Protein AF-S3BAP8-F1 (afdb_monomer_lite)

pLDDT: mean 91.27, std 9.64, range [64.25, 98.62]

Sequence (62 aa):
MRLFLSEHEGDARPGTLVYLRVREVEAVASEFGVRAEEAPWAREIELRDPDGNRLRIGTPTE

Foldseek 3Di:
DDDDDDDCPPDHQFAAEDEAEDQDQVVVCVVVVHAWDDDPFFGWDWDADPSGYIYIYTHGPD

Radius of gyration: 12.88 Å; chains: 1; bounding box: 26×23×34 Å

Structure (mmCIF, N/CA/C/O backbone):
data_AF-S3BAP8-F1
#
_entry.id   AF-S3BAP8-F1
#
loop_
_atom_site.group_PDB
_atom_site.id
_atom_site.type_symbol
_atom_site.label_atom_id
_atom_site.label_alt_id
_atom_site.label_comp_id
_atom_site.label_asym_id
_atom_site.label_entity_id
_atom_site.label_seq_id
_atom_site.pdbx_PDB_ins_code
_atom_site.Cartn_x
_atom_site.Cartn_y
_atom_site.Cartn_z
_atom_site.occupancy
_atom_site.B_iso_or_equiv
_atom_site.auth_seq_id
_atom_site.auth_comp_id
_atom_site.auth_asym_id
_atom_site.auth_atom_id
_atom_site.pdbx_PDB_model_num
ATOM 1 N N . MET A 1 1 ? -14.983 3.538 -9.945 1.00 82.00 1 MET A N 1
ATOM 2 C CA . MET A 1 1 ? -13.593 4.039 -10.049 1.00 82.00 1 MET A CA 1
ATOM 3 C C . MET A 1 1 ? -12.981 3.498 -11.332 1.00 82.00 1 MET A C 1
ATOM 5 O O . MET A 1 1 ? -13.374 2.410 -11.732 1.00 82.00 1 MET A O 1
ATOM 9 N N . ARG A 1 2 ? -12.080 4.239 -11.985 1.00 88.50 2 ARG A N 1
ATOM 10 C CA . ARG A 1 2 ? -11.290 3.763 -13.133 1.00 88.50 2 ARG A CA 1
ATOM 11 C C . ARG A 1 2 ? -9.827 4.132 -12.889 1.00 88.50 2 ARG A C 1
ATOM 13 O O . ARG A 1 2 ? -9.570 5.279 -12.539 1.00 88.50 2 ARG A O 1
ATOM 20 N N . LEU A 1 3 ? -8.924 3.165 -13.032 1.00 88.75 3 LEU A N 1
ATOM 21 C CA . LEU A 1 3 ? -7.475 3.359 -12.987 1.00 88.75 3 LEU A CA 1
ATOM 22 C C . LEU A 1 3 ? -6.950 3.198 -14.414 1.00 88.75 3 LEU A C 1
ATOM 24 O O . LEU A 1 3 ? -7.290 2.220 -15.076 1.00 88.75 3 LEU A O 1
ATOM 28 N N . PHE A 1 4 ? -6.172 4.167 -14.884 1.00 88.56 4 PHE A N 1
ATOM 29 C CA . PHE A 1 4 ? -5.502 4.108 -16.178 1.00 88.56 4 PHE A CA 1
ATOM 30 C C . PHE A 1 4 ? -4.013 3.895 -15.931 1.00 88.56 4 PHE A C 1
ATOM 32 O O . PHE A 1 4 ? -3.437 4.573 -15.082 1.00 88.56 4 PHE A O 1
ATOM 39 N N . LEU A 1 5 ? -3.419 2.958 -16.663 1.00 86.06 5 LEU A N 1
ATOM 40 C CA . LEU A 1 5 ? -1.980 2.734 -16.695 1.00 86.06 5 LEU A CA 1
ATOM 41 C C . LEU A 1 5 ? -1.476 3.252 -18.041 1.00 86.06 5 LEU A C 1
ATOM 43 O O . LEU A 1 5 ? -2.065 2.935 -19.077 1.00 86.06 5 LEU A O 1
ATOM 47 N N . SER A 1 6 ? -0.444 4.087 -18.017 1.00 82.75 6 SER A N 1
ATOM 48 C CA . SER A 1 6 ? 0.275 4.504 -19.217 1.00 82.75 6 SER A CA 1
ATOM 49 C C . SER A 1 6 ? 1.539 3.670 -19.361 1.00 82.75 6 SER A C 1
ATOM 51 O O . SER A 1 6 ? 2.131 3.250 -18.367 1.00 82.75 6 SER A O 1
ATOM 53 N N . GLU A 1 7 ? 1.943 3.440 -20.602 1.00 79.19 7 GLU A N 1
ATOM 54 C CA . GLU A 1 7 ? 3.211 2.794 -20.915 1.00 79.19 7 GLU A CA 1
ATOM 55 C C . GLU A 1 7 ? 4.390 3.577 -20.318 1.00 79.19 7 GLU A C 1
ATOM 57 O O . GLU A 1 7 ? 4.370 4.804 -20.265 1.00 79.19 7 GLU A O 1
ATOM 62 N N . HIS A 1 8 ? 5.394 2.847 -19.832 1.00 71.88 8 HIS A N 1
ATOM 63 C CA . HIS A 1 8 ? 6.594 3.396 -19.193 1.00 71.88 8 HIS A CA 1
ATOM 64 C C . HIS A 1 8 ? 7.651 3.861 -20.214 1.00 71.88 8 HIS A C 1
ATOM 66 O O . HIS A 1 8 ? 8.479 4.717 -19.885 1.00 71.88 8 HIS A O 1
ATOM 72 N N . GLU A 1 9 ? 7.686 3.284 -21.422 1.00 68.06 9 GLU A N 1
ATOM 73 C CA . GLU A 1 9 ? 8.817 3.437 -22.341 1.00 68.06 9 GLU A CA 1
ATOM 74 C C . GLU A 1 9 ? 8.988 4.896 -22.808 1.00 68.06 9 GLU A C 1
ATOM 76 O O . GLU A 1 9 ? 8.320 5.375 -23.719 1.00 68.06 9 GLU A O 1
ATOM 81 N N . GLY A 1 10 ? 9.923 5.610 -22.170 1.00 64.25 10 GLY A N 1
ATOM 82 C CA . GLY A 1 10 ? 10.396 6.930 -22.594 1.00 64.25 10 GLY A CA 1
ATOM 83 C C . GLY A 1 10 ? 10.157 8.089 -21.622 1.00 64.25 10 GLY A C 1
ATOM 84 O O . GLY A 1 10 ? 10.903 9.065 -21.708 1.00 64.25 10 GLY A O 1
ATOM 85 N N . ASP A 1 11 ? 9.206 8.013 -20.679 1.00 66.44 11 ASP A N 1
ATOM 86 C CA . ASP A 1 11 ? 8.812 9.201 -19.894 1.00 66.44 11 ASP A CA 1
ATOM 87 C C . ASP A 1 11 ? 8.505 9.000 -18.391 1.00 66.44 11 ASP A C 1
ATOM 89 O O . ASP A 1 11 ? 8.536 9.987 -17.649 1.00 66.44 11 ASP A O 1
ATOM 93 N N . ALA A 1 12 ? 8.303 7.775 -17.880 1.00 65.44 12 ALA A N 1
ATOM 94 C CA . ALA A 1 12 ? 7.940 7.574 -16.466 1.00 65.44 12 ALA A CA 1
ATOM 95 C C . ALA A 1 12 ? 8.545 6.311 -15.847 1.00 65.44 12 ALA A C 1
ATOM 97 O O . ALA A 1 12 ? 8.232 5.226 -16.287 1.00 65.44 12 ALA A O 1
ATOM 98 N N . ARG A 1 13 ? 9.372 6.405 -14.794 1.00 71.00 13 ARG A N 1
ATOM 99 C CA . ARG A 1 13 ? 10.026 5.228 -14.171 1.00 71.00 13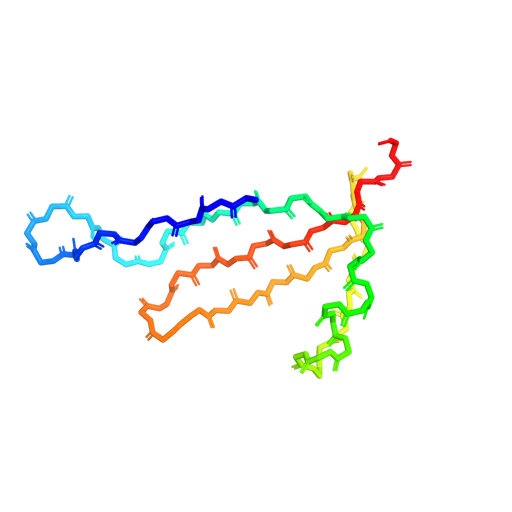 ARG A CA 1
ATOM 100 C C . ARG A 1 13 ? 9.017 4.265 -13.506 1.00 71.00 13 ARG A C 1
ATOM 102 O O . ARG A 1 13 ? 8.084 4.753 -12.866 1.00 71.00 13 ARG A O 1
ATOM 109 N N . PRO A 1 14 ? 9.247 2.934 -13.551 1.00 74.44 14 PRO A N 1
ATOM 110 C CA . PRO A 1 14 ? 8.425 1.955 -12.841 1.00 74.44 14 PRO A CA 1
ATOM 111 C C . PRO A 1 14 ? 8.517 2.141 -11.321 1.00 74.44 14 PRO A C 1
ATOM 113 O O . PRO A 1 14 ? 9.430 2.792 -10.802 1.00 74.44 14 PRO A O 1
ATOM 116 N N . GLY A 1 15 ? 7.574 1.543 -10.588 1.00 79.12 15 GLY A N 1
ATOM 117 C CA . GLY A 1 15 ? 7.522 1.644 -9.125 1.00 79.12 15 GLY A CA 1
ATOM 118 C C . GLY A 1 15 ? 6.746 2.852 -8.599 1.00 79.12 15 GLY A C 1
ATOM 119 O O . GLY A 1 15 ? 6.948 3.266 -7.447 1.00 79.12 15 GLY A O 1
ATOM 120 N N . THR A 1 16 ? 5.853 3.411 -9.420 1.00 87.94 16 THR A N 1
ATOM 121 C CA . THR A 1 16 ? 4.925 4.465 -8.989 1.00 87.94 16 THR A CA 1
ATOM 122 C C . THR A 1 16 ? 4.010 3.955 -7.871 1.00 87.94 16 THR A C 1
ATOM 124 O O . THR A 1 16 ? 3.915 2.753 -7.632 1.00 87.94 16 THR A O 1
ATOM 127 N N . LEU A 1 17 ? 3.389 4.866 -7.118 1.00 92.81 17 LEU A N 1
ATOM 128 C CA . LEU A 1 17 ? 2.481 4.527 -6.023 1.00 92.81 17 LEU A CA 1
ATOM 129 C C . LEU A 1 17 ? 1.119 5.168 -6.274 1.00 92.81 17 LEU A C 1
ATOM 131 O O . LEU A 1 17 ? 1.039 6.378 -6.480 1.00 92.81 17 LEU A O 1
ATOM 135 N N . VAL A 1 18 ? 0.059 4.376 -6.142 1.00 94.06 18 VAL A N 1
ATOM 136 C CA . VAL A 1 18 ? -1.312 4.877 -6.008 1.00 94.06 18 VAL A CA 1
ATOM 137 C C . VAL A 1 18 ? -1.898 4.437 -4.671 1.00 94.06 18 VAL A C 1
ATOM 139 O O . VAL A 1 18 ? -1.642 3.327 -4.203 1.00 94.06 18 VAL A O 1
ATOM 142 N N . TYR A 1 19 ? -2.689 5.318 -4.057 1.00 96.06 19 TYR A N 1
ATOM 143 C CA . TYR A 1 19 ? -3.477 4.998 -2.872 1.00 96.06 19 TYR A CA 1
ATOM 1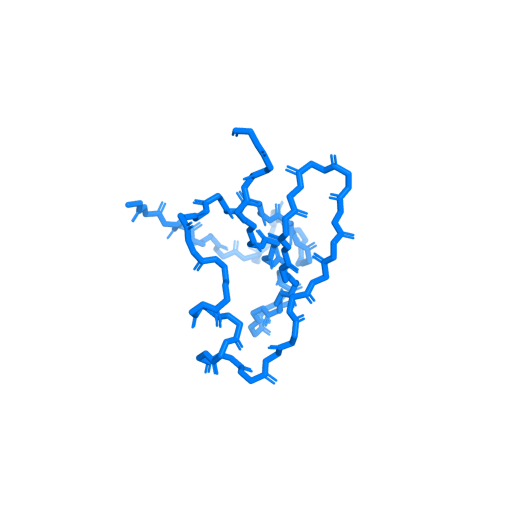44 C C . TYR A 1 19 ? -4.960 4.911 -3.234 1.00 96.06 19 TYR A C 1
ATOM 146 O O . TYR A 1 19 ? -5.543 5.888 -3.709 1.00 96.06 19 TYR A O 1
ATOM 154 N N . LEU A 1 20 ? -5.582 3.760 -2.996 1.00 96.50 20 LEU A N 1
ATOM 155 C CA . LEU A 1 20 ? -6.992 3.506 -3.274 1.00 96.50 20 LEU A CA 1
ATOM 156 C C . LEU A 1 20 ? -7.760 3.380 -1.958 1.00 96.50 20 LEU A C 1
ATOM 158 O O . LEU A 1 20 ? -7.494 2.494 -1.149 1.00 96.50 20 LEU A O 1
ATOM 162 N N . ARG A 1 21 ? -8.750 4.251 -1.753 1.00 97.00 21 ARG A N 1
ATOM 163 C CA . ARG A 1 21 ? -9.670 4.131 -0.618 1.00 97.00 21 ARG A CA 1
ATOM 164 C C . ARG A 1 21 ? -10.812 3.189 -0.970 1.00 97.00 21 ARG A C 1
ATOM 166 O O . ARG A 1 21 ? -11.490 3.385 -1.980 1.00 97.00 21 ARG A O 1
ATOM 173 N N . VAL A 1 22 ? -11.046 2.203 -0.117 1.00 96.75 22 VAL A N 1
ATOM 174 C CA . VAL A 1 22 ? -12.134 1.231 -0.253 1.00 96.75 22 VAL A CA 1
ATOM 175 C C . VAL A 1 22 ? -12.935 1.150 1.037 1.00 96.75 22 VAL A C 1
ATOM 177 O O . VAL A 1 22 ? -12.440 1.458 2.117 1.00 96.75 22 VAL A O 1
ATOM 180 N N . ARG A 1 23 ? -14.194 0.721 0.928 1.00 96.88 23 ARG A N 1
ATOM 181 C CA . ARG A 1 23 ? -15.060 0.551 2.102 1.00 96.88 23 ARG A CA 1
ATOM 182 C C . ARG A 1 23 ? -14.654 -0.634 2.978 1.00 96.88 23 ARG A C 1
ATOM 184 O O . ARG A 1 23 ? -14.851 -0.564 4.179 1.00 96.88 23 ARG A O 1
ATOM 191 N N . GLU A 1 24 ? -14.096 -1.687 2.383 1.00 97.31 24 GLU A N 1
ATOM 192 C CA . GLU A 1 24 ? -13.755 -2.920 3.092 1.00 97.31 24 GLU A CA 1
ATOM 193 C C . GLU A 1 24 ? -12.447 -3.501 2.546 1.00 97.31 24 GLU A C 1
ATOM 195 O O . GLU A 1 24 ? -12.427 -4.204 1.535 1.00 97.31 24 GLU A O 1
ATOM 200 N N . VAL A 1 25 ? -11.330 -3.160 3.189 1.00 98.31 25 VAL A N 1
ATOM 201 C CA . VAL A 1 25 ? -10.005 -3.628 2.765 1.00 98.31 25 VAL A CA 1
ATOM 202 C C . VAL A 1 25 ? -9.795 -5.117 3.034 1.00 98.31 25 VAL A C 1
ATOM 204 O O . VAL A 1 25 ? -9.080 -5.765 2.280 1.00 98.31 25 VAL A O 1
ATOM 207 N N . GLU A 1 26 ? -10.443 -5.687 4.051 1.00 98.19 26 GLU A N 1
ATOM 208 C CA . GLU A 1 26 ? -10.266 -7.100 4.413 1.00 98.19 26 GLU A CA 1
ATOM 209 C C . GLU A 1 26 ? -10.796 -8.045 3.320 1.00 98.19 26 GLU A C 1
ATOM 211 O O . GLU A 1 26 ? -10.183 -9.074 3.043 1.00 98.19 26 GLU A O 1
ATOM 216 N N . ALA A 1 27 ? -11.865 -7.660 2.610 1.00 98.19 27 ALA A N 1
ATOM 217 C CA . ALA A 1 27 ? -12.345 -8.400 1.441 1.00 98.19 27 ALA A CA 1
ATOM 218 C C . ALA A 1 27 ? -11.296 -8.428 0.313 1.00 98.19 27 ALA A C 1
ATOM 220 O O . ALA A 1 27 ? -11.067 -9.466 -0.305 1.00 98.19 27 ALA A O 1
ATOM 221 N N . VAL A 1 28 ? -10.609 -7.303 0.082 1.00 97.69 28 VAL A N 1
ATOM 222 C CA . VAL A 1 28 ? -9.507 -7.224 -0.890 1.00 97.69 28 VAL A CA 1
ATOM 223 C C . VAL A 1 28 ? -8.310 -8.045 -0.405 1.00 97.69 28 VAL A C 1
ATOM 225 O O . VAL A 1 28 ? -7.732 -8.804 -1.174 1.00 97.69 28 VAL A O 1
ATOM 228 N N . ALA A 1 29 ? -7.955 -7.941 0.876 1.00 98.25 29 ALA A N 1
ATOM 229 C CA . ALA A 1 29 ? -6.849 -8.684 1.467 1.00 98.25 29 ALA A CA 1
ATOM 230 C C . ALA A 1 29 ? -7.048 -10.203 1.320 1.00 98.25 29 ALA A C 1
ATOM 232 O O . ALA A 1 29 ? -6.131 -10.905 0.894 1.00 98.25 29 ALA A O 1
ATOM 233 N N . SER A 1 30 ? -8.269 -10.687 1.577 1.00 98.25 30 SER A N 1
ATOM 234 C CA . SER A 1 30 ? -8.647 -12.091 1.398 1.00 98.25 30 SER A CA 1
ATOM 235 C C . SER A 1 30 ? -8.518 -12.559 -0.052 1.00 98.25 30 SER A C 1
ATOM 237 O O . SER A 1 30 ? -7.995 -13.647 -0.279 1.00 98.25 30 SER A O 1
ATOM 239 N N . GLU A 1 31 ? -8.963 -11.759 -1.025 1.00 98.12 31 GLU A N 1
ATOM 240 C CA . GLU A 1 31 ? -8.875 -12.103 -2.454 1.00 98.12 31 GLU A CA 1
ATOM 241 C C . GLU A 1 31 ? -7.419 -12.285 -2.909 1.00 98.12 31 GLU A C 1
ATOM 243 O O . GLU A 1 31 ? -7.099 -13.190 -3.676 1.00 98.12 31 GLU A O 1
ATOM 248 N N . PHE A 1 32 ? -6.513 -11.454 -2.388 1.00 97.31 32 PHE A N 1
ATOM 249 C CA . PHE A 1 32 ? -5.086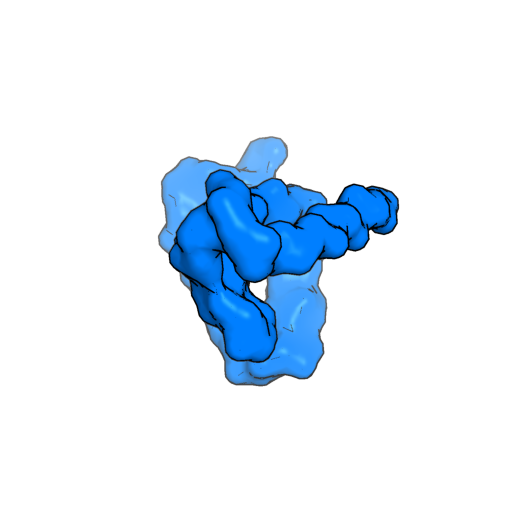 -11.515 -2.710 1.00 97.31 32 PHE A CA 1
ATOM 250 C C . PHE A 1 32 ? -4.269 -12.400 -1.755 1.00 97.31 32 PHE A C 1
ATOM 252 O O . PHE A 1 32 ? -3.055 -12.516 -1.921 1.00 97.31 32 PHE A O 1
ATOM 259 N N . GLY A 1 33 ? -4.899 -13.029 -0.757 1.00 97.88 33 GLY A N 1
ATOM 260 C CA . GLY A 1 33 ? -4.219 -13.878 0.226 1.00 97.88 33 GLY A CA 1
ATOM 261 C C . GLY A 1 33 ? -3.189 -13.137 1.089 1.00 97.88 33 GLY A C 1
ATOM 262 O O . GLY A 1 33 ? -2.237 -13.749 1.576 1.00 97.88 33 GLY A O 1
ATOM 263 N N . VAL A 1 34 ? -3.360 -11.826 1.271 1.00 98.00 34 VAL A N 1
ATOM 264 C CA . VAL A 1 34 ? -2.492 -10.973 2.096 1.00 98.00 34 VAL A CA 1
ATOM 265 C C . VAL A 1 34 ? -3.201 -10.577 3.389 1.00 98.00 34 VAL A C 1
ATOM 267 O O . VAL A 1 34 ? -4.414 -10.715 3.522 1.00 98.00 34 VAL A O 1
ATOM 270 N N . ARG A 1 35 ? -2.447 -10.084 4.372 1.00 97.94 35 ARG A N 1
ATOM 271 C CA . ARG A 1 35 ? -3.015 -9.532 5.609 1.00 97.94 35 ARG A CA 1
ATOM 272 C C . ARG A 1 35 ? -2.969 -8.017 5.548 1.00 97.94 35 ARG A C 1
ATOM 274 O O . ARG A 1 35 ? -1.933 -7.464 5.193 1.00 97.94 35 ARG A O 1
ATOM 281 N N . ALA A 1 36 ? -4.065 -7.367 5.925 1.00 98.06 36 ALA A N 1
ATOM 282 C CA . ALA A 1 36 ? -4.034 -5.934 6.161 1.00 98.06 36 ALA A CA 1
ATOM 283 C C . ALA A 1 36 ? -3.217 -5.606 7.420 1.00 98.06 36 ALA A C 1
ATOM 285 O O . ALA A 1 36 ? -3.093 -6.418 8.347 1.00 98.06 36 ALA A O 1
ATOM 286 N N . GLU A 1 37 ? -2.686 -4.393 7.458 1.00 98.19 37 GLU A N 1
ATOM 287 C CA . GLU A 1 37 ? -1.928 -3.803 8.555 1.00 98.19 37 GLU A CA 1
ATOM 288 C C . GLU A 1 37 ? -2.610 -2.510 9.023 1.00 98.19 37 GLU A C 1
ATOM 290 O O . GLU A 1 37 ? -3.361 -1.877 8.281 1.00 98.19 37 GLU A O 1
ATOM 295 N N . GLU A 1 38 ? -2.427 -2.167 10.298 1.00 98.00 38 GLU A N 1
ATOM 296 C CA . GLU A 1 38 ? -2.939 -0.912 10.856 1.00 98.00 38 GLU A CA 1
ATOM 297 C C . GLU A 1 38 ? -1.952 0.219 10.559 1.00 98.00 38 GLU A C 1
ATOM 299 O O . GLU A 1 38 ? -0.771 0.129 10.901 1.00 98.00 38 GLU A O 1
ATOM 304 N N . ALA A 1 39 ? -2.445 1.303 9.968 1.00 96.19 39 ALA A N 1
ATOM 305 C CA . ALA A 1 39 ? -1.737 2.564 9.817 1.00 96.19 39 ALA A CA 1
ATOM 306 C C . ALA A 1 39 ? -2.488 3.673 10.576 1.00 96.19 39 ALA A C 1
ATOM 308 O O . ALA A 1 39 ? -3.698 3.570 10.774 1.00 96.19 39 ALA A O 1
ATOM 309 N N . PRO A 1 40 ? -1.825 4.787 10.951 1.00 96.88 40 PRO A N 1
ATOM 310 C CA . PRO A 1 40 ? -2.476 5.874 11.691 1.00 96.88 40 PRO A CA 1
ATOM 311 C C . PRO A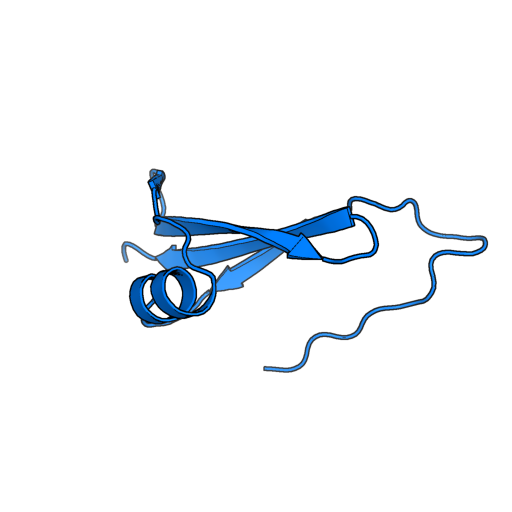 1 40 ? -3.706 6.505 11.012 1.00 96.88 40 PRO A C 1
ATOM 313 O O . PRO A 1 40 ? -4.414 7.270 11.655 1.00 96.88 40 PRO A O 1
ATOM 316 N N . TRP A 1 41 ? -3.932 6.241 9.721 1.00 95.44 41 TRP A N 1
ATOM 317 C CA . TRP A 1 41 ? -5.019 6.813 8.917 1.00 95.44 41 TRP A CA 1
ATOM 318 C C . TRP A 1 41 ? -5.960 5.771 8.291 1.00 95.44 41 TRP A C 1
ATOM 320 O O . TRP A 1 41 ? -6.964 6.155 7.686 1.00 95.44 41 TRP A O 1
ATOM 330 N N . ALA A 1 42 ? -5.614 4.481 8.332 1.00 98.06 42 ALA A N 1
ATOM 331 C CA . ALA A 1 42 ? -6.370 3.419 7.672 1.00 98.06 42 ALA A CA 1
ATOM 332 C C . ALA A 1 42 ? -5.927 2.028 8.130 1.00 98.06 42 ALA A C 1
ATOM 334 O O . ALA A 1 42 ? -4.762 1.806 8.448 1.00 98.06 42 ALA A O 1
ATOM 335 N N . ARG A 1 43 ? -6.836 1.068 7.997 1.00 98.31 43 ARG A N 1
ATOM 336 C CA . ARG A 1 43 ? -6.490 -0.343 7.826 1.00 98.31 43 ARG A CA 1
ATOM 337 C C . ARG A 1 43 ? -6.132 -0.556 6.354 1.00 98.31 43 ARG A C 1
ATOM 339 O O . ARG A 1 43 ? -6.943 -0.196 5.500 1.00 98.31 43 ARG A O 1
ATOM 346 N N . GLU A 1 44 ? -4.963 -1.098 6.018 1.00 98.56 44 GLU A N 1
ATOM 347 C CA . GLU A 1 44 ? -4.512 -1.151 4.616 1.00 98.56 44 GLU A CA 1
ATOM 348 C C . GLU A 1 44 ? -3.626 -2.344 4.227 1.00 98.56 44 GLU A C 1
ATOM 350 O O . GLU A 1 44 ? -3.043 -3.008 5.074 1.00 98.56 44 GLU A O 1
ATOM 355 N N . ILE A 1 45 ? -3.524 -2.604 2.920 1.00 98.62 45 ILE A N 1
ATOM 356 C CA . ILE A 1 45 ? -2.593 -3.556 2.291 1.00 98.62 45 ILE A CA 1
ATOM 357 C C . ILE A 1 45 ? -1.695 -2.837 1.276 1.00 98.62 45 ILE A C 1
ATOM 359 O O . ILE A 1 45 ? -2.088 -1.814 0.709 1.00 98.62 45 ILE A O 1
ATOM 363 N N . GLU A 1 46 ? -0.527 -3.413 0.983 1.00 98.00 46 GLU A N 1
ATOM 364 C CA . GLU A 1 46 ? 0.305 -3.047 -0.170 1.00 98.00 46 GLU A CA 1
ATOM 365 C C . GLU A 1 46 ? 0.389 -4.227 -1.148 1.00 98.00 46 GLU A C 1
ATOM 367 O O . GLU A 1 46 ? 0.731 -5.346 -0.765 1.00 98.00 46 GLU A O 1
ATOM 372 N N . LEU A 1 47 ? 0.092 -3.966 -2.421 1.00 96.81 47 LEU A N 1
ATOM 373 C CA . LEU A 1 47 ? 0.257 -4.904 -3.529 1.00 96.81 47 LEU A CA 1
ATOM 374 C C . LEU A 1 47 ? 1.254 -4.346 -4.545 1.00 96.81 47 LEU A C 1
ATOM 376 O O . LEU A 1 47 ? 1.458 -3.131 -4.641 1.00 96.81 47 LEU A O 1
ATOM 380 N N . ARG A 1 48 ? 1.840 -5.245 -5.337 1.00 95.62 48 ARG A N 1
ATOM 381 C CA . ARG A 1 48 ? 2.648 -4.897 -6.508 1.00 95.62 48 ARG A CA 1
ATOM 382 C C . ARG A 1 48 ? 2.013 -5.471 -7.759 1.00 95.62 48 ARG A C 1
ATOM 384 O O . ARG A 1 48 ? 1.652 -6.646 -7.769 1.00 95.62 48 ARG A O 1
ATOM 391 N N . ASP A 1 49 ? 1.878 -4.643 -8.785 1.00 92.31 49 ASP A N 1
ATOM 392 C CA . ASP A 1 49 ? 1.496 -5.120 -10.111 1.00 92.31 49 ASP A CA 1
ATOM 393 C C . ASP A 1 49 ? 2.712 -5.728 -10.850 1.00 92.31 49 ASP A C 1
ATOM 395 O O . ASP A 1 49 ? 3.843 -5.649 -10.351 1.00 92.31 49 ASP A O 1
ATOM 399 N N . PRO A 1 50 ? 2.509 -6.363 -12.019 1.00 90.56 50 PRO A N 1
ATOM 400 C CA . PRO A 1 50 ? 3.600 -6.965 -12.789 1.00 90.56 50 PRO A CA 1
ATOM 401 C C . PRO A 1 50 ? 4.697 -5.983 -13.233 1.00 90.56 50 PRO A C 1
ATOM 403 O O . PRO A 1 50 ? 5.845 -6.399 -13.371 1.00 90.56 50 PRO A O 1
ATOM 406 N N . ASP A 1 51 ? 4.370 -4.697 -13.394 1.00 87.44 51 ASP A N 1
ATOM 407 C CA . ASP A 1 51 ? 5.317 -3.635 -13.771 1.00 87.44 51 ASP A CA 1
ATOM 408 C C . ASP A 1 51 ? 6.021 -3.016 -12.545 1.00 87.44 51 ASP A C 1
ATOM 410 O O . ASP A 1 51 ? 6.858 -2.113 -12.651 1.00 87.44 51 ASP A O 1
ATOM 414 N N . GLY A 1 52 ? 5.707 -3.516 -11.348 1.00 90.00 52 GLY A N 1
ATOM 415 C CA . GLY A 1 52 ? 6.310 -3.121 -10.085 1.00 90.00 52 GLY A CA 1
ATOM 416 C C . GLY A 1 52 ? 5.687 -1.882 -9.443 1.00 90.00 52 GLY A C 1
ATOM 417 O O . GLY A 1 52 ? 6.208 -1.436 -8.412 1.00 90.00 52 GLY A O 1
ATOM 418 N N . ASN A 1 53 ? 4.594 -1.334 -9.988 1.00 91.12 53 ASN A N 1
ATOM 419 C CA . ASN A 1 53 ? 3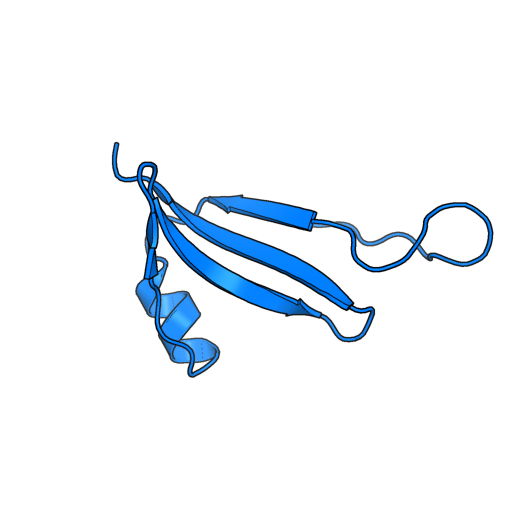.852 -0.257 -9.336 1.00 91.12 53 ASN A CA 1
ATOM 420 C C . ASN A 1 53 ? 3.286 -0.751 -8.007 1.00 91.12 53 ASN A C 1
ATOM 422 O O . ASN A 1 53 ? 2.838 -1.889 -7.871 1.00 91.12 53 ASN A O 1
ATOM 426 N N . ARG A 1 54 ? 3.301 0.130 -7.012 1.00 94.81 54 ARG A N 1
ATOM 427 C CA . ARG A 1 54 ? 2.751 -0.120 -5.685 1.00 94.81 54 ARG A CA 1
ATOM 428 C C . ARG A 1 54 ? 1.316 0.371 -5.628 1.00 94.81 54 ARG A C 1
ATOM 430 O O . ARG A 1 54 ? 1.021 1.522 -5.953 1.00 94.81 54 ARG A O 1
ATOM 437 N N . LEU A 1 55 ? 0.432 -0.492 -5.160 1.00 96.31 55 LEU A N 1
ATOM 438 C CA . LEU A 1 55 ? -0.949 -0.156 -4.864 1.00 96.31 55 LEU A CA 1
ATOM 439 C C . LEU A 1 55 ? -1.123 -0.273 -3.355 1.00 96.31 55 LEU A C 1
ATOM 441 O O . LEU A 1 55 ? -1.110 -1.378 -2.818 1.00 96.31 55 LEU A O 1
ATOM 445 N N . ARG A 1 56 ? -1.288 0.862 -2.672 1.00 97.88 56 ARG A N 1
ATOM 446 C CA . ARG A 1 56 ? -1.744 0.872 -1.278 1.00 97.88 56 ARG A CA 1
ATOM 447 C C . ARG A 1 56 ? -3.255 0.987 -1.276 1.00 97.88 56 ARG A C 1
ATOM 449 O O . ARG A 1 56 ? -3.808 1.885 -1.907 1.00 97.88 56 ARG A O 1
ATOM 456 N N . ILE A 1 57 ? -3.927 0.059 -0.616 1.00 98.19 57 ILE A N 1
ATOM 457 C CA . ILE A 1 57 ? -5.386 -0.027 -0.620 1.00 98.19 57 ILE A CA 1
ATOM 458 C C . ILE A 1 57 ? -5.837 -0.030 0.827 1.00 98.19 57 ILE A C 1
ATOM 460 O O . ILE A 1 57 ? -5.396 -0.890 1.580 1.00 98.19 57 ILE A O 1
ATOM 464 N N . GLY A 1 58 ? -6.692 0.912 1.218 1.00 98.19 58 GLY A N 1
ATOM 465 C CA . GLY A 1 58 ? -7.059 1.069 2.621 1.00 98.19 58 GLY A CA 1
ATOM 466 C C . GLY A 1 58 ? -8.498 1.482 2.864 1.00 98.19 58 GLY A C 1
ATOM 467 O O . GLY A 1 58 ? -9.114 2.185 2.057 1.00 98.19 58 GLY A O 1
ATOM 468 N N . THR A 1 59 ? -9.015 1.053 4.010 1.00 98.50 59 THR A N 1
ATOM 469 C CA . THR A 1 59 ? -10.250 1.552 4.608 1.00 98.50 59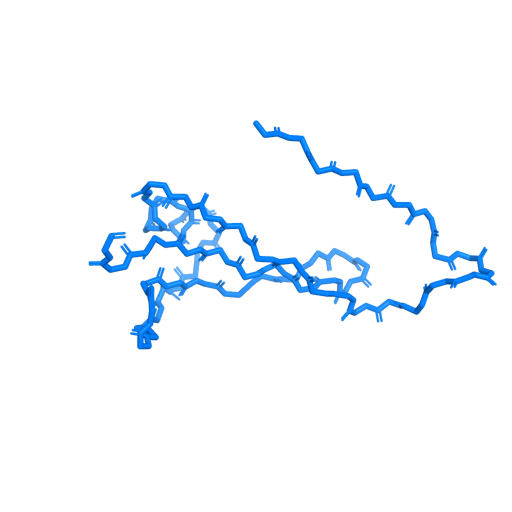 THR A CA 1
ATOM 470 C C . THR A 1 59 ? -9.878 2.603 5.650 1.00 98.50 59 THR A C 1
ATOM 472 O O . THR A 1 59 ? -9.224 2.252 6.635 1.00 98.50 59 THR A O 1
ATOM 475 N N . PRO A 1 60 ? -10.227 3.886 5.428 1.00 96.94 60 PRO A N 1
ATOM 476 C CA . PRO A 1 60 ? -9.952 4.948 6.390 1.00 96.94 60 PRO A CA 1
ATOM 477 C C . PRO A 1 60 ? -10.562 4.651 7.761 1.00 96.94 60 PRO A C 1
ATOM 479 O O . PRO A 1 60 ? -11.628 4.044 7.848 1.00 96.94 60 PRO A O 1
ATOM 482 N N . THR A 1 61 ? -9.894 5.102 8.818 1.00 91.06 61 THR A N 1
ATOM 483 C CA . THR A 1 61 ? -10.388 4.984 10.201 1.00 91.06 61 THR A CA 1
ATOM 484 C C . THR A 1 61 ? -11.482 6.003 10.550 1.00 91.06 61 THR A C 1
ATOM 486 O O . THR A 1 61 ? -12.102 5.873 11.603 1.00 91.06 61 THR A O 1
ATOM 489 N N . GLU A 1 62 ? -11.715 6.995 9.680 1.00 79.00 62 GLU A N 1
ATOM 490 C CA . GLU A 1 62 ? -12.718 8.071 9.796 1.00 79.00 62 GLU A CA 1
ATOM 491 C C . GLU A 1 62 ? -13.563 8.207 8.521 1.00 79.00 62 GLU A C 1
ATOM 493 O O . GLU A 1 62 ? -12.985 8.130 7.405 1.00 79.00 62 GLU A O 1
#

Secondary structure (DSSP, 8-state):
--------TTT--S--EEEEE-S-HHHHHHHTT---EEETTEEEEEEE-TT--EEEEEEE--